Protein AF-A0A4V2NXB5-F1 (afdb_monomer_lite)

pLDDT: mean 78.33, std 16.35, range [40.47, 95.62]

Secondary structure (DSSP, 8-state):
---------PPPPSSTT-EEEEEGGGGT---TT---EEEEEE-TTS-EEEEEPP-STTPPP-EEEEE-HHHHHHHEEE----

Radius of gyration: 14.23 Å; chains: 1; bounding box: 43×26×35 Å

Structure (mmCIF, N/CA/C/O backbone):
data_AF-A0A4V2NXB5-F1
#
_entry.id   AF-A0A4V2NXB5-F1
#
loop_
_atom_site.group_PDB
_atom_site.id
_atom_site.type_symbol
_atom_site.label_atom_id
_atom_site.label_alt_id
_atom_site.label_comp_id
_atom_site.label_asym_id
_atom_site.label_entity_id
_atom_site.label_seq_id
_atom_site.pdbx_PDB_ins_code
_atom_site.Cartn_x
_atom_site.Cartn_y
_atom_site.Cartn_z
_atom_site.occupancy
_atom_site.B_iso_or_equiv
_atom_site.auth_seq_id
_atom_site.auth_comp_id
_atom_site.auth_asym_id
_atom_site.auth_atom_id
_atom_site.pdbx_PDB_model_num
ATOM 1 N N . MET A 1 1 ? 30.940 -16.737 -20.611 1.00 42.69 1 MET A N 1
ATOM 2 C CA . MET A 1 1 ? 30.201 -16.028 -19.548 1.00 42.69 1 MET A CA 1
ATOM 3 C C . MET A 1 1 ? 29.188 -17.011 -18.989 1.00 42.69 1 MET A C 1
ATOM 5 O O . MET A 1 1 ? 28.441 -17.535 -19.808 1.00 42.69 1 MET A O 1
ATOM 9 N N . PRO A 1 2 ? 29.209 -17.373 -17.695 1.00 45.91 2 PRO A N 1
ATOM 10 C CA . PRO A 1 2 ? 28.184 -18.253 -17.161 1.00 45.91 2 PRO A CA 1
ATOM 11 C C . PRO A 1 2 ? 26.863 -17.485 -17.052 1.00 45.91 2 PRO A C 1
ATOM 13 O O . PRO A 1 2 ? 26.782 -16.413 -16.459 1.00 45.91 2 PRO A O 1
ATOM 16 N N . ASP A 1 3 ? 25.864 -18.061 -17.701 1.00 49.34 3 ASP A N 1
ATOM 17 C CA . ASP A 1 3 ? 24.436 -17.818 -17.564 1.00 49.34 3 ASP A CA 1
ATOM 18 C C . ASP A 1 3 ? 24.036 -18.262 -16.143 1.00 49.34 3 ASP A C 1
ATOM 20 O O . ASP A 1 3 ? 24.111 -19.452 -15.840 1.00 49.34 3 ASP A O 1
ATOM 24 N N . GLY A 1 4 ? 23.774 -17.332 -15.217 1.00 40.47 4 GLY A N 1
ATOM 25 C CA . GLY A 1 4 ? 23.653 -17.728 -13.803 1.00 40.47 4 GLY A CA 1
ATOM 26 C C . GLY A 1 4 ? 23.010 -16.757 -12.821 1.00 40.47 4 GLY A C 1
ATOM 27 O O . GLY A 1 4 ? 22.742 -17.163 -11.698 1.00 40.47 4 GLY A O 1
ATOM 28 N N . GLU A 1 5 ? 22.700 -15.521 -13.205 1.00 44.12 5 GLU A N 1
ATOM 29 C CA . GLU A 1 5 ? 21.996 -14.605 -12.306 1.00 44.12 5 GLU A CA 1
ATOM 30 C C . GLU A 1 5 ? 21.133 -13.654 -13.138 1.00 44.12 5 GLU A C 1
ATOM 32 O O . GLU A 1 5 ? 21.450 -12.493 -13.366 1.00 44.12 5 GLU A O 1
ATOM 37 N N . ARG A 1 6 ? 19.989 -14.151 -13.626 1.00 43.56 6 ARG A N 1
ATOM 38 C CA . ARG A 1 6 ? 18.829 -13.260 -13.755 1.00 43.56 6 ARG A CA 1
ATOM 39 C C . ARG A 1 6 ? 18.426 -12.955 -12.322 1.00 43.56 6 ARG A C 1
ATOM 41 O O . ARG A 1 6 ? 17.581 -13.651 -11.763 1.00 43.56 6 ARG A O 1
ATOM 48 N N . GLU A 1 7 ? 19.145 -12.019 -11.711 1.00 42.25 7 GLU A N 1
ATOM 49 C CA . GLU A 1 7 ? 18.863 -11.480 -10.392 1.00 42.25 7 GLU A CA 1
ATOM 50 C C . GLU A 1 7 ? 17.348 -11.307 -10.284 1.00 42.25 7 GLU A C 1
ATOM 52 O O . GLU A 1 7 ? 16.703 -10.672 -11.126 1.00 42.25 7 GLU A O 1
ATOM 57 N N . ARG A 1 8 ? 16.762 -11.981 -9.292 1.00 43.84 8 ARG A N 1
ATOM 58 C CA . ARG A 1 8 ? 15.364 -11.838 -8.893 1.00 43.84 8 ARG A CA 1
ATOM 59 C C . ARG A 1 8 ? 15.173 -10.413 -8.373 1.00 43.84 8 ARG A C 1
ATOM 61 O O . ARG A 1 8 ? 15.009 -10.197 -7.178 1.00 43.84 8 ARG A O 1
ATOM 68 N N . PHE A 1 9 ? 15.188 -9.428 -9.264 1.00 45.19 9 PHE A N 1
ATOM 69 C CA . PHE A 1 9 ? 14.762 -8.067 -8.983 1.00 45.19 9 PHE A CA 1
ATOM 70 C C . PHE A 1 9 ? 13.233 -8.065 -8.897 1.00 45.19 9 PHE A C 1
ATOM 72 O O . PHE A 1 9 ? 12.523 -7.527 -9.746 1.00 45.19 9 PHE A O 1
ATOM 79 N N . GLY A 1 10 ? 12.710 -8.749 -7.877 1.00 55.53 10 GLY A N 1
ATOM 80 C CA . GLY A 1 10 ? 11.389 -8.441 -7.363 1.00 55.53 10 GLY A CA 1
ATOM 81 C C . GLY A 1 10 ? 11.397 -6.992 -6.873 1.00 55.53 10 GLY A C 1
ATOM 82 O O . GLY A 1 10 ? 12.461 -6.456 -6.541 1.00 55.53 10 GLY A O 1
ATOM 83 N N . PRO A 1 11 ? 10.239 -6.321 -6.850 1.00 65.44 11 PRO A N 1
ATOM 84 C CA . PRO A 1 11 ? 10.186 -4.976 -6.313 1.00 65.44 11 PRO A CA 1
ATOM 85 C C . PRO A 1 11 ? 10.775 -4.980 -4.894 1.00 65.44 11 PRO A C 1
ATOM 87 O O . PRO A 1 11 ? 10.527 -5.899 -4.110 1.00 65.44 11 PRO A O 1
ATOM 90 N N . VAL A 1 12 ? 11.571 -3.966 -4.561 1.00 72.12 12 VAL A N 1
ATOM 91 C CA . VAL A 1 12 ? 12.161 -3.840 -3.222 1.00 72.12 12 VAL A CA 1
ATOM 92 C C . VAL A 1 12 ? 11.150 -3.132 -2.314 1.00 72.12 12 VAL A C 1
ATOM 94 O O . VAL A 1 12 ? 10.625 -2.080 -2.708 1.00 72.12 12 VAL A O 1
ATOM 97 N N . PRO A 1 13 ? 10.836 -3.671 -1.121 1.00 76.06 13 PRO A N 1
ATOM 98 C CA . PRO A 1 13 ? 9.930 -3.005 -0.200 1.00 76.06 13 PRO A CA 1
ATOM 99 C C . PRO A 1 13 ? 10.522 -1.668 0.278 1.00 76.06 13 PRO A C 1
ATOM 101 O O . PRO A 1 13 ? 11.720 -1.583 0.552 1.00 76.06 13 PRO A O 1
ATOM 104 N N . PRO A 1 14 ? 9.698 -0.614 0.428 1.00 78.31 14 PRO A N 1
ATOM 105 C CA . PRO A 1 14 ? 10.153 0.709 0.862 1.00 78.31 14 PRO A CA 1
ATOM 106 C C . PRO A 1 14 ? 10.719 0.720 2.286 1.00 78.31 14 PRO A C 1
ATOM 108 O O . PRO A 1 14 ? 11.566 1.551 2.605 1.00 78.31 14 PRO A O 1
ATOM 111 N 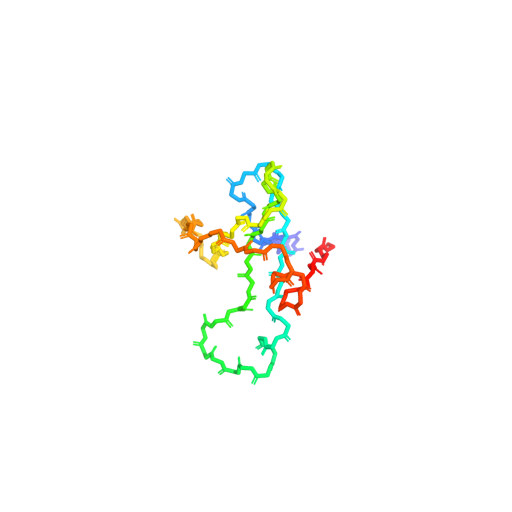N . ALA A 1 15 ? 10.205 -0.152 3.157 1.00 79.75 15 ALA A N 1
ATOM 112 C CA . ALA A 1 15 ? 10.612 -0.296 4.549 1.00 79.75 15 ALA A CA 1
ATOM 113 C C . ALA A 1 15 ? 10.123 -1.641 5.115 1.00 79.75 15 ALA A C 1
ATOM 115 O O . ALA A 1 15 ? 9.303 -2.331 4.504 1.00 79.75 15 ALA A O 1
ATOM 116 N N . THR A 1 16 ? 10.576 -1.985 6.321 1.00 80.50 16 THR A N 1
ATOM 117 C CA . THR A 1 16 ? 10.098 -3.158 7.064 1.00 80.50 16 THR A CA 1
ATOM 118 C C . THR A 1 16 ? 8.585 -3.098 7.301 1.00 80.50 16 THR A C 1
ATOM 120 O O . THR A 1 16 ? 8.046 -2.060 7.691 1.00 80.50 16 THR A O 1
ATOM 123 N N . GLY A 1 17 ? 7.904 -4.231 7.104 1.00 83.56 17 GLY A N 1
ATOM 124 C CA . GLY A 1 17 ? 6.468 -4.384 7.365 1.00 83.56 17 GLY A CA 1
ATOM 125 C C . GLY A 1 17 ? 5.551 -4.022 6.195 1.00 83.56 17 GLY A C 1
ATOM 126 O O . GLY A 1 17 ? 4.335 -4.089 6.349 1.00 83.56 17 GLY A O 1
ATOM 127 N N . PHE A 1 18 ? 6.111 -3.650 5.041 1.00 87.81 18 PHE A N 1
ATOM 128 C CA . PHE A 1 18 ? 5.357 -3.577 3.794 1.00 87.81 18 PHE A CA 1
ATOM 129 C C . PHE A 1 18 ? 5.306 -4.951 3.126 1.00 87.81 18 PHE A C 1
ATOM 131 O O . PHE A 1 18 ? 6.338 -5.569 2.880 1.00 87.81 18 PHE A O 1
ATOM 138 N N . GLU A 1 19 ? 4.098 -5.396 2.803 1.00 91.00 19 GLU A N 1
ATOM 139 C CA . GLU A 1 19 ? 3.833 -6.581 1.989 1.00 91.00 19 GLU A CA 1
ATOM 140 C C . GLU A 1 19 ? 3.335 -6.143 0.607 1.00 91.00 19 GLU A C 1
ATOM 142 O O . GLU A 1 19 ? 2.818 -5.032 0.437 1.00 91.00 19 GLU A O 1
ATOM 147 N N . LEU A 1 20 ? 3.490 -7.002 -0.399 1.00 89.12 20 LEU A N 1
ATOM 148 C CA . LEU A 1 20 ? 3.047 -6.689 -1.750 1.00 89.12 20 LEU A CA 1
ATOM 149 C C . LEU A 1 20 ? 1.572 -7.048 -1.933 1.00 89.12 20 LEU A C 1
ATOM 151 O O . LEU A 1 20 ? 1.127 -8.142 -1.589 1.00 89.12 20 LEU A O 1
ATOM 155 N N . TYR A 1 21 ? 0.820 -6.135 -2.533 1.00 91.31 21 TYR A N 1
ATOM 156 C CA . TYR A 1 21 ? -0.583 -6.315 -2.866 1.00 91.31 21 TYR A CA 1
ATOM 157 C C . TYR A 1 21 ? -0.839 -5.971 -4.326 1.00 91.31 21 TYR A C 1
ATOM 159 O O . TYR A 1 21 ? -0.239 -5.059 -4.897 1.00 91.31 21 TYR A O 1
ATOM 167 N N . ARG A 1 22 ? -1.792 -6.676 -4.928 1.00 89.56 22 ARG A N 1
ATOM 168 C CA . ARG A 1 22 ? -2.293 -6.400 -6.268 1.00 89.56 22 ARG A CA 1
ATOM 169 C C . ARG A 1 22 ? -3.725 -5.915 -6.189 1.00 89.56 22 ARG A C 1
ATOM 171 O O . ARG A 1 22 ? -4.541 -6.471 -5.461 1.00 89.56 22 ARG A O 1
ATOM 178 N N . TYR A 1 23 ? -4.055 -4.901 -6.977 1.00 89.44 23 TYR A N 1
ATOM 179 C CA . TYR A 1 23 ? -5.444 -4.530 -7.197 1.00 89.44 23 TYR A CA 1
ATOM 180 C C . TYR A 1 23 ? -6.146 -5.649 -7.975 1.00 89.44 23 TYR A C 1
ATOM 182 O O . TYR A 1 23 ? -5.742 -5.971 -9.094 1.00 89.44 23 TYR A O 1
ATOM 190 N N . ARG A 1 24 ? -7.211 -6.232 -7.415 1.00 86.88 24 ARG A N 1
ATOM 191 C CA . ARG A 1 24 ? -7.876 -7.433 -7.965 1.00 86.88 24 ARG A CA 1
ATOM 192 C C . ARG A 1 24 ? -8.311 -7.261 -9.423 1.00 86.88 24 ARG A C 1
ATOM 194 O O . ARG A 1 24 ? -8.219 -8.177 -10.236 1.00 86.88 24 ARG A O 1
ATOM 201 N N . SER A 1 25 ? -8.744 -6.055 -9.794 1.00 81.81 25 SER A N 1
ATOM 202 C CA . SER A 1 25 ? -9.186 -5.757 -11.165 1.00 81.81 25 SER A CA 1
ATOM 203 C C . SER A 1 25 ? -8.055 -5.345 -12.114 1.00 81.81 25 SER A C 1
ATOM 205 O O . SER A 1 25 ? -8.325 -5.091 -13.287 1.00 81.81 25 SER A O 1
ATOM 207 N N . ALA A 1 26 ? -6.793 -5.318 -11.670 1.00 74.00 26 ALA A N 1
ATOM 208 C CA . ALA A 1 26 ? -5.655 -4.945 -12.514 1.00 74.00 26 ALA A CA 1
ATOM 209 C C . ALA A 1 26 ? -5.511 -5.859 -13.741 1.00 74.00 26 ALA A C 1
ATOM 211 O O . ALA A 1 26 ? -5.137 -5.400 -14.810 1.00 74.00 26 ALA A O 1
ATOM 212 N N . GLY A 1 27 ? -5.862 -7.146 -13.633 1.00 66.06 27 GLY A N 1
ATOM 213 C CA . GLY A 1 27 ? -5.863 -8.054 -14.789 1.00 66.06 27 GLY A CA 1
ATOM 214 C C . GLY A 1 27 ? -6.947 -7.742 -15.831 1.00 66.06 27 GLY A C 1
ATOM 215 O O . GLY A 1 27 ? -6.771 -8.041 -17.010 1.00 66.06 27 GLY A O 1
ATOM 216 N N . ARG A 1 28 ? -8.061 -7.122 -15.413 1.00 65.50 28 ARG A N 1
ATOM 217 C CA . ARG A 1 28 ? -9.149 -6.687 -16.308 1.00 65.50 28 ARG A CA 1
ATOM 218 C C . ARG A 1 28 ? -8.878 -5.310 -16.907 1.00 65.50 28 ARG A C 1
ATOM 220 O O . ARG A 1 28 ? -9.243 -5.052 -18.050 1.00 65.50 28 ARG A O 1
ATOM 227 N N . MET A 1 29 ? -8.225 -4.438 -16.148 1.00 62.97 29 MET A N 1
ATOM 228 C CA . MET A 1 29 ? -7.802 -3.120 -16.598 1.00 62.97 29 MET A CA 1
ATOM 229 C C . MET A 1 29 ? -6.459 -3.245 -17.321 1.00 62.97 29 MET A C 1
ATOM 231 O O . MET A 1 29 ? -5.403 -3.125 -16.712 1.00 62.97 29 MET A O 1
ATOM 235 N N . ARG A 1 30 ? -6.483 -3.471 -18.643 1.00 61.16 30 ARG A N 1
ATOM 236 C CA . ARG A 1 30 ? -5.287 -3.412 -19.513 1.00 61.16 30 ARG A CA 1
ATOM 237 C C . ARG A 1 30 ? -4.772 -1.972 -19.692 1.00 61.16 30 ARG A C 1
ATOM 239 O O . ARG A 1 30 ? -4.496 -1.531 -20.807 1.00 61.16 30 ARG A O 1
ATOM 246 N N . THR A 1 31 ? -4.658 -1.223 -18.601 1.00 69.38 31 THR A N 1
ATOM 247 C CA . THR A 1 31 ? -4.063 0.111 -18.597 1.00 69.38 31 THR A CA 1
ATOM 248 C C . THR A 1 31 ? -2.569 -0.047 -18.848 1.00 69.38 31 THR A C 1
ATOM 250 O O . THR A 1 31 ? -1.828 -0.561 -18.011 1.00 69.38 31 THR A O 1
ATOM 253 N N . ARG A 1 32 ? -2.128 0.340 -20.047 1.00 63.12 32 ARG A N 1
ATOM 254 C CA . ARG A 1 32 ? -0.737 0.194 -20.484 1.00 63.12 32 ARG A CA 1
ATOM 255 C C . ARG A 1 32 ? 0.185 0.955 -19.523 1.00 63.12 32 ARG A C 1
ATOM 257 O O . ARG A 1 32 ? 0.006 2.152 -19.332 1.00 63.12 32 ARG A O 1
ATOM 264 N N . GLY A 1 33 ? 1.148 0.252 -18.928 1.00 65.12 33 GLY A N 1
ATOM 265 C CA . GLY A 1 33 ? 2.095 0.822 -17.961 1.00 65.12 33 GLY A CA 1
ATOM 266 C C . GLY A 1 33 ? 1.643 0.786 -16.497 1.00 65.12 33 GLY A C 1
ATOM 267 O O . GLY A 1 33 ? 2.401 1.212 -15.635 1.00 65.12 33 GLY A O 1
ATOM 268 N N . TRP A 1 34 ? 0.455 0.257 -16.184 1.00 73.44 34 TRP A N 1
ATOM 269 C CA . TRP A 1 34 ? 0.027 0.062 -14.799 1.00 73.44 34 TRP A CA 1
ATOM 270 C C . TRP A 1 34 ? 0.117 -1.409 -14.394 1.00 73.44 34 TRP A C 1
ATOM 272 O O . TRP A 1 34 ? -0.672 -2.241 -14.837 1.00 73.44 34 TRP A O 1
ATOM 282 N N . SER A 1 35 ? 1.061 -1.726 -13.510 1.00 72.88 35 SER A N 1
ATOM 283 C CA . SER A 1 35 ? 1.231 -3.083 -12.973 1.00 72.88 35 SER A CA 1
ATOM 284 C C . SER A 1 35 ? 0.106 -3.482 -12.009 1.00 72.88 35 SER A C 1
ATOM 286 O O . SER A 1 35 ? -0.106 -4.666 -11.752 1.00 72.88 35 SER A O 1
ATOM 288 N N . GLY A 1 36 ? -0.610 -2.499 -11.446 1.00 84.75 36 GLY A N 1
ATOM 289 C CA . GLY A 1 36 ? -1.614 -2.719 -10.402 1.00 84.75 36 GLY A CA 1
ATOM 290 C C . GLY A 1 36 ? -1.041 -3.243 -9.084 1.00 84.75 36 GLY A C 1
ATOM 291 O O . GLY A 1 36 ? -1.811 -3.702 -8.244 1.00 84.75 36 GLY A O 1
ATOM 292 N N . LEU A 1 37 ? 0.284 -3.198 -8.921 1.00 88.38 37 LEU A N 1
ATOM 293 C CA . LEU A 1 37 ? 1.006 -3.642 -7.733 1.00 88.38 37 LEU A CA 1
ATOM 294 C C . LEU A 1 37 ? 1.318 -2.455 -6.824 1.00 88.38 37 LEU A C 1
ATOM 296 O O . LEU A 1 37 ? 1.721 -1.388 -7.291 1.00 88.38 37 LEU A O 1
ATOM 300 N N . TYR A 1 38 ? 1.148 -2.676 -5.528 1.00 89.94 38 TYR A N 1
ATOM 301 C CA . TYR A 1 38 ? 1.351 -1.694 -4.476 1.00 89.94 38 TYR A CA 1
ATOM 302 C C . TYR A 1 38 ? 1.985 -2.367 -3.267 1.00 89.94 38 TYR A C 1
ATOM 304 O O . TYR A 1 38 ? 1.629 -3.487 -2.911 1.00 89.94 38 TYR A O 1
ATOM 312 N N . TRP A 1 39 ? 2.884 -1.659 -2.602 1.00 91.31 39 TRP A N 1
ATOM 313 C CA . TRP A 1 39 ? 3.312 -2.021 -1.260 1.00 91.31 39 TRP A CA 1
ATOM 314 C C . TRP A 1 39 ? 2.266 -1.538 -0.276 1.00 91.31 39 TRP A C 1
ATOM 316 O O . TRP A 1 39 ? 1.898 -0.366 -0.325 1.00 91.31 39 TRP A O 1
ATOM 326 N N . ALA A 1 40 ? 1.814 -2.393 0.634 1.00 93.62 40 ALA A N 1
ATOM 327 C CA . ALA A 1 40 ? 0.940 -1.961 1.709 1.00 93.62 40 ALA A CA 1
ATOM 328 C C . ALA A 1 40 ? 1.411 -2.462 3.067 1.00 93.62 40 ALA A C 1
ATOM 330 O O . ALA A 1 40 ? 1.898 -3.583 3.201 1.00 93.62 40 ALA A O 1
ATOM 331 N N . ARG A 1 41 ? 1.233 -1.622 4.085 1.00 93.25 41 ARG A N 1
ATOM 332 C CA . ARG A 1 41 ? 1.409 -2.003 5.486 1.00 93.25 41 ARG A CA 1
ATOM 333 C C . ARG A 1 41 ? 0.177 -1.640 6.288 1.00 93.25 41 ARG A C 1
ATOM 335 O O . ARG A 1 41 ? -0.444 -0.603 6.044 1.00 93.25 41 ARG A O 1
ATOM 342 N N . ARG A 1 42 ? -0.139 -2.456 7.289 1.00 93.69 42 ARG A N 1
ATOM 343 C CA . ARG A 1 42 ? -1.198 -2.130 8.239 1.00 93.69 42 ARG A CA 1
ATOM 344 C C . ARG A 1 42 ? -0.698 -1.101 9.251 1.00 93.69 42 ARG A C 1
ATOM 346 O O . ARG A 1 42 ? 0.369 -1.244 9.840 1.00 93.69 42 ARG A O 1
ATOM 353 N N . THR A 1 43 ? -1.478 -0.052 9.435 1.00 92.00 43 THR A N 1
ATOM 354 C CA . THR A 1 43 ? -1.240 1.016 10.407 1.00 92.00 43 THR A CA 1
ATOM 355 C C . THR A 1 43 ? -1.756 0.619 11.797 1.00 92.00 43 THR A C 1
ATOM 357 O O . THR A 1 43 ? -2.598 -0.278 11.901 1.00 92.00 43 THR A O 1
ATOM 360 N N . PRO A 1 44 ? -1.335 1.309 12.875 1.00 92.06 44 PRO A N 1
ATOM 361 C CA . PRO A 1 44 ? -1.863 1.061 14.221 1.00 92.06 44 PRO A CA 1
ATOM 362 C C . PRO A 1 44 ? -3.382 1.258 14.346 1.00 92.06 44 PRO A C 1
ATOM 364 O O . PRO A 1 44 ? -4.019 0.578 15.143 1.00 92.06 44 PRO A O 1
ATOM 367 N N . ALA A 1 45 ? -3.973 2.146 13.538 1.00 92.44 45 ALA A N 1
ATOM 368 C CA . ALA A 1 45 ? -5.421 2.364 13.483 1.00 92.44 45 ALA A CA 1
ATOM 369 C C . ALA A 1 45 ? -6.180 1.219 12.783 1.00 92.44 45 ALA A C 1
ATOM 371 O O . ALA A 1 45 ? -7.405 1.159 12.827 1.00 92.44 45 ALA A O 1
ATOM 372 N N . GLY A 1 46 ? -5.460 0.293 12.144 1.00 92.31 46 GLY A N 1
ATOM 373 C CA . GLY A 1 46 ? -6.020 -0.853 11.439 1.00 92.31 46 GLY A CA 1
ATOM 374 C C . GLY A 1 46 ? -6.185 -0.657 9.933 1.00 92.31 46 GLY A C 1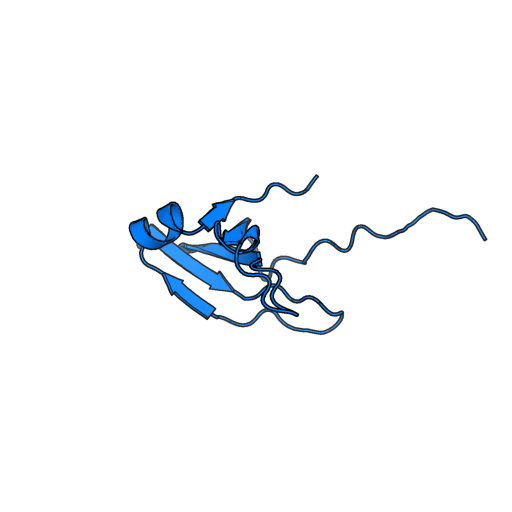
ATOM 375 O O . GLY A 1 46 ? -6.400 -1.661 9.257 1.00 92.31 46 GLY A O 1
ATOM 376 N N . ASP A 1 47 ? -6.025 0.570 9.431 1.00 95.62 47 ASP A N 1
ATOM 377 C CA . ASP A 1 47 ? -6.033 0.940 8.007 1.00 95.62 47 ASP A CA 1
ATOM 378 C C . ASP A 1 47 ? -4.744 0.539 7.286 1.00 95.62 47 ASP A C 1
ATOM 380 O O . ASP A 1 47 ? -3.768 0.157 7.932 1.00 95.62 47 ASP A O 1
ATOM 384 N N . TYR A 1 48 ? -4.706 0.678 5.960 1.00 94.44 48 TYR A N 1
ATOM 385 C CA . TYR A 1 48 ? -3.543 0.330 5.144 1.00 94.44 48 TYR A CA 1
ATOM 386 C C . TYR A 1 48 ? -2.885 1.559 4.534 1.00 94.44 48 TYR A C 1
ATOM 388 O O . TYR A 1 48 ? -3.524 2.336 3.833 1.00 94.44 48 TYR A O 1
ATOM 396 N N . GLU A 1 49 ? -1.587 1.721 4.759 1.00 94.25 49 GLU A N 1
ATOM 397 C CA . GLU A 1 49 ? -0.783 2.690 4.020 1.00 94.25 49 GLU A CA 1
ATOM 398 C C . GLU A 1 49 ? -0.255 2.041 2.745 1.00 94.25 49 GLU A C 1
ATOM 400 O O . GLU A 1 49 ? 0.369 0.985 2.820 1.00 94.25 49 GLU A O 1
ATOM 405 N N . LEU A 1 50 ? -0.488 2.683 1.599 1.00 92.75 50 LEU A N 1
ATOM 406 C CA . LEU A 1 50 ? -0.054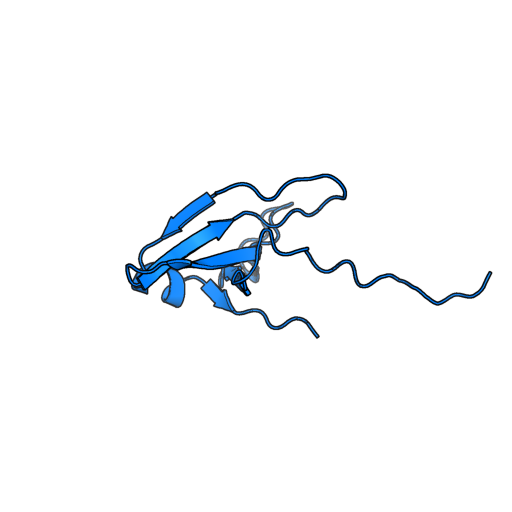 2.221 0.285 1.00 92.75 50 LEU A CA 1
ATOM 407 C C . LEU A 1 50 ? 1.104 3.070 -0.234 1.00 92.75 50 LEU A C 1
ATOM 409 O O . LEU A 1 50 ? 1.050 4.305 -0.234 1.00 92.75 50 LEU A O 1
ATOM 413 N N . MET A 1 51 ? 2.103 2.386 -0.777 1.00 91.06 51 MET A N 1
ATOM 414 C CA . MET A 1 51 ? 3.207 2.957 -1.535 1.00 91.06 51 MET A CA 1
ATOM 415 C C . MET A 1 51 ? 3.213 2.359 -2.947 1.00 91.06 51 MET A C 1
ATOM 417 O O . MET A 1 51 ? 2.848 1.196 -3.148 1.00 91.06 51 MET A O 1
ATOM 421 N N . SER A 1 52 ? 3.616 3.148 -3.941 1.00 86.88 52 SER A N 1
ATOM 422 C CA . SER A 1 52 ? 3.805 2.653 -5.300 1.00 86.88 52 SER A CA 1
ATOM 423 C C . SER A 1 52 ? 4.950 1.647 -5.338 1.00 86.88 52 SER A C 1
ATOM 425 O O . SER A 1 52 ? 5.895 1.713 -4.551 1.00 86.88 52 SER A O 1
ATOM 427 N N . VAL A 1 53 ? 4.864 0.708 -6.271 1.00 84.62 53 VAL A N 1
ATOM 428 C CA . VAL A 1 53 ? 5.978 -0.177 -6.587 1.00 84.62 53 VAL A CA 1
ATOM 429 C C . VAL A 1 53 ? 6.885 0.535 -7.579 1.00 84.62 53 VAL A C 1
ATOM 431 O O . VAL A 1 53 ? 6.425 0.917 -8.653 1.00 84.62 53 VAL A O 1
ATOM 434 N N . ALA A 1 54 ? 8.155 0.704 -7.213 1.00 79.50 54 ALA A N 1
ATOM 435 C CA . ALA A 1 54 ? 9.176 1.150 -8.147 1.00 79.50 54 ALA A CA 1
ATOM 436 C C . ALA A 1 54 ? 9.399 0.056 -9.198 1.00 79.50 54 ALA A C 1
ATOM 438 O O . ALA A 1 54 ? 9.666 -1.094 -8.845 1.00 79.50 54 ALA A O 1
ATOM 439 N N . THR A 1 55 ? 9.243 0.398 -10.476 1.00 69.88 55 THR A N 1
ATOM 440 C CA . THR A 1 55 ? 9.384 -0.570 -11.587 1.00 69.88 55 THR A CA 1
ATOM 441 C C . THR A 1 55 ? 10.706 -0.442 -12.335 1.00 69.88 55 THR A C 1
ATOM 443 O O . THR A 1 55 ? 11.045 -1.321 -13.123 1.00 69.88 55 THR A O 1
ATOM 446 N N . ASN A 1 56 ? 11.459 0.625 -12.063 1.00 68.31 56 ASN A N 1
ATOM 447 C CA . ASN A 1 56 ? 12.760 0.908 -12.656 1.00 68.31 56 ASN A CA 1
ATOM 448 C C . ASN A 1 56 ? 13.819 1.078 -11.564 1.00 68.31 56 ASN A C 1
ATOM 450 O O . ASN A 1 56 ? 13.530 1.563 -10.467 1.00 68.31 56 ASN A O 1
ATOM 454 N N . GLU A 1 57 ? 15.059 0.724 -11.886 1.00 62.31 57 GLU A N 1
ATOM 455 C CA . GLU A 1 57 ? 16.204 0.955 -11.009 1.00 62.31 57 GLU A CA 1
ATOM 456 C C . GLU A 1 57 ? 16.382 2.459 -10.730 1.00 62.31 57 GLU A C 1
ATOM 458 O O . GLU A 1 57 ? 16.334 3.290 -11.637 1.00 62.31 57 GLU A O 1
ATOM 463 N N . GLY A 1 58 ? 16.535 2.821 -9.453 1.00 67.62 58 GLY A N 1
ATOM 464 C CA . GLY A 1 58 ? 16.657 4.213 -9.003 1.00 67.62 58 GLY A CA 1
ATOM 465 C C . GLY A 1 58 ? 15.330 4.955 -8.786 1.00 67.62 58 GLY A C 1
ATOM 466 O O . GLY A 1 58 ? 15.334 6.043 -8.203 1.00 67.62 58 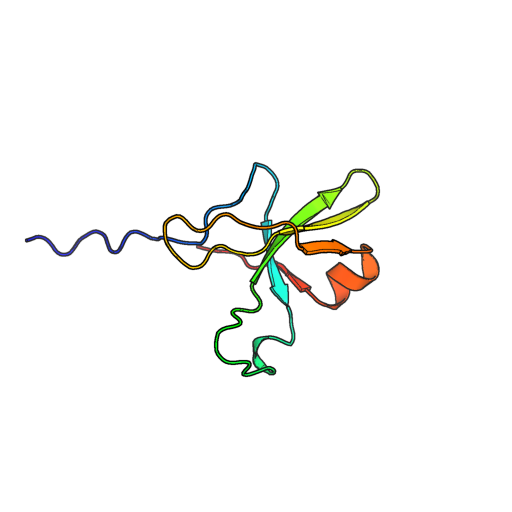GLY A O 1
ATOM 467 N N . GLU A 1 59 ? 14.190 4.376 -9.179 1.00 74.88 59 GLU A N 1
ATOM 468 C CA . GLU A 1 59 ? 12.872 4.920 -8.845 1.00 74.88 59 GLU A CA 1
ATOM 469 C C . GLU A 1 59 ? 12.570 4.689 -7.359 1.00 74.88 59 GLU A C 1
ATOM 471 O O . GLU A 1 59 ? 12.773 3.599 -6.820 1.00 74.88 59 GLU A O 1
ATOM 476 N N . ARG A 1 60 ? 12.090 5.728 -6.665 1.00 77.19 60 ARG A N 1
ATOM 477 C CA . ARG A 1 60 ? 11.694 5.598 -5.259 1.00 77.19 60 ARG A CA 1
ATOM 478 C C . ARG A 1 60 ? 10.200 5.294 -5.159 1.00 77.19 60 ARG A C 1
ATOM 480 O O . ARG A 1 60 ? 9.412 5.979 -5.810 1.00 77.19 60 ARG A O 1
ATOM 487 N N . PRO A 1 61 ? 9.792 4.341 -4.307 1.00 81.50 61 PRO A N 1
ATOM 488 C CA . PRO A 1 61 ? 8.385 4.137 -3.988 1.00 81.50 61 PRO A CA 1
ATOM 489 C C . PRO A 1 61 ? 7.790 5.420 -3.389 1.00 81.50 61 PRO A C 1
ATOM 491 O O . PRO A 1 61 ? 8.352 6.015 -2.468 1.00 81.50 61 PRO A O 1
ATOM 494 N N . VAL A 1 62 ? 6.645 5.849 -3.916 1.00 85.31 62 VAL A N 1
ATOM 495 C CA . VAL A 1 62 ? 5.951 7.083 -3.524 1.00 85.31 62 VAL A CA 1
ATOM 496 C C . VAL A 1 62 ? 4.716 6.731 -2.711 1.00 85.31 62 VAL A C 1
ATOM 498 O O . VAL A 1 62 ? 4.010 5.772 -3.021 1.00 85.31 62 VAL A O 1
ATOM 501 N N . ARG A 1 63 ? 4.420 7.523 -1.677 1.00 90.00 63 ARG A N 1
ATOM 502 C CA . ARG A 1 63 ? 3.192 7.361 -0.896 1.00 90.00 63 ARG A CA 1
ATOM 503 C C . ARG A 1 63 ? 1.971 7.639 -1.762 1.00 90.00 63 ARG A C 1
ATOM 505 O O . ARG A 1 63 ? 1.793 8.751 -2.245 1.00 90.00 63 ARG A O 1
ATOM 512 N N . VAL A 1 64 ? 1.123 6.626 -1.910 1.00 88.69 64 VAL A N 1
ATOM 513 C CA . VAL A 1 64 ? -0.161 6.730 -2.615 1.00 88.69 64 VAL A CA 1
ATOM 514 C C . VAL A 1 64 ? -1.222 7.279 -1.669 1.00 88.69 64 VAL A C 1
ATOM 516 O O . VAL A 1 64 ? -2.011 8.135 -2.053 1.00 88.69 64 VAL A O 1
ATOM 519 N N . GLY A 1 65 ? -1.223 6.814 -0.418 1.00 91.00 65 GLY A N 1
ATOM 520 C CA . GLY A 1 65 ? -2.148 7.286 0.607 1.00 91.00 65 GLY A CA 1
ATOM 521 C C . GLY A 1 65 ? -2.446 6.232 1.664 1.00 91.00 65 GLY A C 1
ATOM 522 O O . GLY A 1 65 ? -1.852 5.156 1.669 1.00 91.00 65 GLY A O 1
ATOM 523 N N . THR A 1 66 ? -3.378 6.554 2.556 1.00 93.50 66 THR A N 1
ATOM 524 C CA . THR A 1 66 ? -3.926 5.610 3.535 1.00 93.50 66 THR A C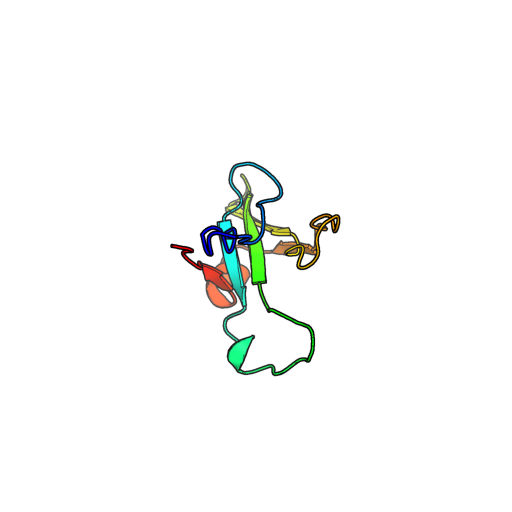A 1
ATOM 525 C C . THR A 1 66 ? -5.346 5.243 3.123 1.00 93.50 66 THR A C 1
ATOM 527 O O . THR A 1 66 ? -6.144 6.121 2.800 1.00 93.50 66 THR A O 1
ATOM 530 N N . PHE A 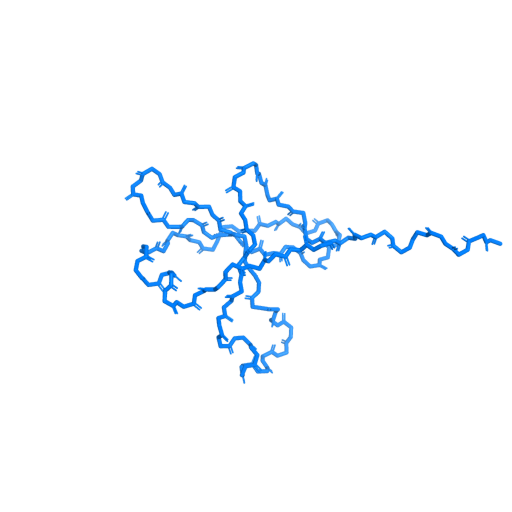1 67 ? -5.653 3.952 3.122 1.00 92.69 67 PHE A N 1
ATOM 531 C CA . PHE A 1 67 ? -6.932 3.395 2.710 1.00 92.69 67 PHE A CA 1
ATOM 532 C C . PHE A 1 67 ? -7.623 2.720 3.896 1.00 92.69 67 PHE A C 1
ATOM 534 O O . PHE A 1 67 ? -6.963 1.969 4.623 1.00 92.69 67 PHE A O 1
ATOM 541 N N . PRO A 1 68 ? -8.945 2.918 4.058 1.00 95.44 68 PRO A N 1
ATOM 542 C CA . PRO A 1 68 ? -9.720 2.205 5.059 1.00 95.44 68 PRO A CA 1
ATOM 543 C C . PRO A 1 68 ? -9.576 0.697 4.897 1.00 95.44 68 PRO A C 1
ATOM 545 O O . PRO A 1 68 ? -9.645 0.188 3.771 1.00 95.44 68 PRO A O 1
ATOM 548 N N . ARG A 1 69 ? -9.431 -0.013 6.019 1.00 93.25 69 ARG A N 1
ATOM 549 C CA . ARG A 1 69 ? -9.264 -1.473 6.048 1.00 93.25 69 ARG A CA 1
ATOM 550 C C . ARG A 1 69 ? -10.234 -2.226 5.133 1.00 93.25 69 ARG A C 1
ATOM 552 O O . ARG A 1 69 ? -9.793 -2.973 4.264 1.00 93.25 69 ARG A O 1
ATOM 559 N N . GLU A 1 70 ? -11.535 -2.004 5.308 1.00 93.69 70 GLU A N 1
ATOM 560 C CA . GLU A 1 70 ? -12.577 -2.753 4.593 1.00 93.69 70 GLU A CA 1
ATOM 561 C C . GLU A 1 70 ? -12.485 -2.560 3.075 1.00 93.69 70 GLU A C 1
ATOM 563 O O . GLU A 1 70 ? -12.548 -3.517 2.301 1.00 93.69 70 GLU A O 1
ATOM 568 N N . SER A 1 71 ? -12.281 -1.315 2.639 1.00 92.19 71 SER A N 1
ATOM 569 C CA . SER A 1 71 ? -12.100 -0.985 1.225 1.00 92.19 71 SER A CA 1
ATOM 570 C C . SER A 1 71 ? -10.842 -1.635 0.659 1.00 92.19 71 SER A C 1
ATOM 572 O O . SER A 1 71 ? -10.868 -2.139 -0.464 1.00 92.19 71 SER A O 1
ATOM 574 N N . PHE A 1 72 ? -9.752 -1.643 1.428 1.00 93.19 72 PHE A N 1
ATOM 575 C CA . PHE A 1 72 ? -8.492 -2.233 1.003 1.00 93.19 72 PHE A CA 1
ATOM 576 C C . PHE A 1 72 ? -8.600 -3.754 0.842 1.00 93.19 72 PHE A C 1
ATOM 578 O O . PHE A 1 72 ? -8.356 -4.268 -0.246 1.00 93.19 72 PHE A O 1
ATOM 585 N N . GLU A 1 73 ? -9.048 -4.471 1.873 1.00 93.00 73 GLU A N 1
ATOM 586 C CA . GLU A 1 73 ? -9.178 -5.937 1.849 1.00 93.00 73 GLU A CA 1
ATOM 587 C C . GLU A 1 73 ? -10.148 -6.414 0.742 1.00 93.00 73 GLU A C 1
ATOM 589 O O . GLU A 1 73 ? -9.949 -7.472 0.132 1.00 93.00 73 GLU A O 1
ATOM 594 N N . ARG A 1 74 ? -11.170 -5.603 0.412 1.00 93.06 74 ARG A N 1
ATOM 595 C CA . ARG A 1 74 ? -12.103 -5.876 -0.694 1.00 93.06 74 ARG A CA 1
ATOM 596 C C . ARG A 1 74 ? -11.470 -5.701 -2.073 1.00 93.06 74 ARG A C 1
ATOM 598 O O . ARG A 1 74 ? -11.797 -6.448 -2.994 1.00 93.06 74 ARG A O 1
ATOM 605 N N . LEU A 1 75 ? -10.629 -4.686 -2.251 1.00 91.12 75 LEU A N 1
ATOM 606 C CA . LEU A 1 75 ? -10.125 -4.267 -3.563 1.00 91.12 75 LEU A CA 1
ATOM 607 C C . LEU A 1 75 ? -8.754 -4.844 -3.913 1.00 91.12 75 LEU A C 1
ATOM 609 O O . LEU A 1 75 ? -8.419 -4.951 -5.096 1.00 91.12 75 LEU A O 1
ATOM 613 N N . TYR A 1 76 ? -7.983 -5.223 -2.903 1.00 91.69 76 TYR A N 1
ATOM 614 C CA . TYR A 1 76 ? -6.622 -5.705 -3.044 1.00 91.69 76 TYR A CA 1
ATOM 615 C C . TYR A 1 76 ? -6.510 -7.149 -2.562 1.00 91.69 76 TYR A C 1
ATOM 617 O O . TYR A 1 76 ? -7.264 -7.615 -1.708 1.00 91.69 76 TYR A O 1
ATOM 625 N N . GLU A 1 77 ? -5.571 -7.875 -3.148 1.00 91.75 77 GLU A N 1
ATOM 626 C CA . GLU A 1 77 ? -5.178 -9.214 -2.731 1.00 91.75 77 GLU A CA 1
ATOM 627 C C . GLU A 1 77 ? -3.680 -9.226 -2.448 1.00 91.75 77 GLU A C 1
ATOM 629 O O . GLU A 1 77 ? -2.910 -8.571 -3.157 1.00 91.75 77 GLU A O 1
ATOM 634 N N . ARG A 1 78 ? -3.270 -9.925 -1.387 1.00 89.88 78 ARG A N 1
ATOM 635 C CA . ARG A 1 78 ? -1.852 -10.083 -1.072 1.00 89.88 78 ARG A CA 1
ATOM 636 C C . ARG A 1 78 ? -1.209 -10.968 -2.132 1.00 89.88 78 ARG A C 1
ATOM 638 O O . ARG A 1 78 ? -1.774 -11.995 -2.498 1.00 89.88 78 ARG A O 1
ATOM 645 N N . VAL A 1 79 ? -0.035 -10.567 -2.597 1.00 86.81 79 VAL A N 1
ATOM 646 C CA . VAL A 1 79 ? 0.770 -11.340 -3.539 1.00 86.81 79 VAL A CA 1
ATOM 647 C C . VAL A 1 79 ? 1.931 -11.944 -2.773 1.00 86.81 79 VAL A C 1
ATOM 649 O O . VAL A 1 79 ? 2.712 -11.223 -2.156 1.00 86.81 79 VAL A O 1
ATOM 652 N N . GLU A 1 80 ? 2.036 -13.265 -2.820 1.00 75.50 80 GLU A N 1
ATOM 653 C CA . GLU A 1 80 ? 3.228 -13.970 -2.365 1.00 75.50 80 GLU A CA 1
ATOM 654 C C . GLU A 1 80 ? 4.222 -14.005 -3.527 1.00 75.50 80 GLU A C 1
ATOM 656 O O . GLU A 1 80 ? 3.847 -14.283 -4.668 1.00 75.50 80 GLU A O 1
ATOM 661 N N . TRP A 1 81 ? 5.470 -13.641 -3.249 1.00 61.50 81 TRP A N 1
ATOM 662 C CA . TRP A 1 81 ? 6.565 -13.725 -4.208 1.00 61.50 81 TRP A CA 1
ATOM 663 C C . TRP A 1 81 ? 7.481 -14.861 -3.739 1.00 61.50 81 TRP A C 1
ATOM 665 O O . TRP A 1 81 ? 7.925 -14.821 -2.592 1.00 61.50 81 TRP A O 1
ATOM 675 N N . ASP A 1 82 ? 7.694 -15.869 -4.590 1.00 46.03 82 ASP A N 1
ATOM 676 C CA . ASP A 1 82 ? 8.614 -17.007 -4.383 1.00 46.03 82 ASP A CA 1
ATOM 677 C C . ASP A 1 82 ? 10.003 -16.726 -4.994 1.00 46.03 82 ASP A C 1
ATOM 679 O O . ASP A 1 82 ? 10.069 -16.080 -6.073 1.00 46.03 82 ASP A O 1
#

Organism: NCBI:txid185139

Foldseek 3Di:
DDPDPPPPPDFDALDPQWFKKAFPCVVVPVPPPDPRIWTWHQDPVRWIWTWDGDPDPPDHTHTPGIGGNVVDVVGIDTDDDD

Sequence (82 aa):
MPDGERERFGPVPPATGFELYRYRSAGRMRTRGWSGLYWARRTPAGDYELMSVATNEGERPVRVGTFPRESFERLYERVEWD